Protein AF-A0A820PGM2-F1 (afdb_monomer)

Solvent-accessible surface area (backbone atoms only — not comparable to full-atom values): 5823 Å² total; per-residue (Å²): 129,97,52,62,66,71,64,45,49,63,62,51,50,74,46,34,62,68,68,48,73,47,80,37,85,83,70,73,52,95,88,55,61,93,79,63,84,80,63,92,42,69,48,78,40,48,76,43,73,68,30,48,51,51,32,39,73,68,46,37,73,32,78,53,98,90,41,70,38,81,67,75,87,60,72,90,75,55,54,78,66,60,58,53,55,62,69,67,73,118

Radius of gyration: 13.8 Å; Cα contacts (8 Å, |Δi|>4): 74; chains: 1; bounding box: 34×21×36 Å

Organism: NCBI:txid392033

Secondary structure (DSSP, 8-state):
-TTHHHHHHHHHHHHS-EEEEEEETT---TT--TTGGG--EEEEEESSHHHHHHHHHHHTT-EETTEE------GGG--HHHHHHHHH--

Sequence (90 aa):
IAGVVEQLLPYFNQYGNIEQYWTLDGYIRKDSTQDDEFFDTILIKFVQIQQARNAKCHLDDMNFMGSILHICYAPECESLDDLREKLNER

Foldseek 3Di:
DPPLVVVCVVLLPVLAAWPDKDWDQPPQDPPHDPPCNPDTDMDTDGPDVVSVVSSCVVQQQDQDPNDGDHDDDDVVPDDPVVVVVVVPPD

Structure (mmCIF, N/CA/C/O backbone):
data_AF-A0A820PGM2-F1
#
_entry.id   AF-A0A820PGM2-F1
#
loop_
_atom_site.group_PDB
_atom_site.id
_atom_site.type_symbol
_atom_site.label_atom_id
_atom_site.label_alt_id
_atom_site.label_comp_id
_atom_site.label_asym_id
_atom_site.label_entity_id
_atom_site.label_seq_id
_atom_site.pdbx_PDB_ins_code
_atom_site.Cartn_x
_atom_site.Cartn_y
_atom_site.Cartn_z
_atom_site.occupancy
_atom_site.B_iso_or_equiv
_atom_site.auth_seq_id
_atom_site.auth_comp_id
_atom_site.auth_asym_id
_atom_site.auth_atom_id
_atom_site.pdbx_PDB_model_num
ATOM 1 N N . ILE A 1 1 ? 7.081 9.219 -17.239 1.00 47.78 1 ILE A N 1
ATOM 2 C CA . ILE A 1 1 ? 7.270 8.459 -15.979 1.00 47.78 1 ILE A CA 1
ATOM 3 C C . ILE A 1 1 ? 6.053 8.638 -15.055 1.00 47.78 1 ILE A C 1
ATOM 5 O O . ILE A 1 1 ? 5.635 7.670 -14.446 1.00 47.78 1 ILE A O 1
ATOM 9 N N . ALA A 1 2 ? 5.349 9.781 -15.087 1.00 52.44 2 ALA A N 1
ATOM 10 C CA . ALA A 1 2 ? 4.006 9.948 -14.501 1.00 52.44 2 ALA A CA 1
ATOM 11 C C . ALA A 1 2 ? 2.908 9.128 -15.223 1.00 52.44 2 ALA A C 1
ATOM 13 O O . ALA A 1 2 ? 2.144 9.680 -16.000 1.00 52.44 2 ALA A O 1
ATOM 14 N N . GLY A 1 3 ? 2.876 7.805 -15.058 1.00 65.50 3 GLY A N 1
ATOM 15 C CA . GLY A 1 3 ? 1.839 6.981 -15.698 1.00 65.50 3 GLY A CA 1
ATOM 16 C C . GLY A 1 3 ? 1.694 5.557 -15.172 1.00 65.50 3 GLY A C 1
ATOM 17 O O . GLY A 1 3 ? 0.667 4.930 -15.414 1.00 65.50 3 GLY A O 1
ATOM 18 N N . VAL A 1 4 ? 2.678 5.036 -14.433 1.00 72.56 4 VAL A N 1
ATOM 19 C CA . VAL A 1 4 ? 2.569 3.716 -13.787 1.00 72.56 4 VAL A CA 1
ATOM 20 C C . VAL A 1 4 ? 1.554 3.782 -12.642 1.00 72.56 4 VAL A C 1
ATOM 22 O O . VAL A 1 4 ? 0.637 2.969 -12.577 1.00 72.56 4 VAL A O 1
ATOM 25 N N . VAL A 1 5 ? 1.651 4.816 -11.802 1.00 75.56 5 VAL A N 1
ATOM 26 C CA . VAL A 1 5 ? 0.758 5.030 -10.652 1.00 75.56 5 VAL A CA 1
ATOM 27 C C . VAL A 1 5 ? -0.698 5.219 -11.082 1.00 75.56 5 VAL A C 1
ATOM 29 O O . VAL A 1 5 ? -1.594 4.595 -10.520 1.00 75.56 5 VAL A O 1
ATOM 32 N N . GLU A 1 6 ? -0.947 6.024 -12.118 1.00 80.38 6 GLU A N 1
ATOM 33 C CA . GLU A 1 6 ? -2.303 6.256 -12.638 1.00 80.38 6 GLU A CA 1
ATOM 34 C C . GLU A 1 6 ? -2.935 4.988 -13.216 1.00 80.38 6 GLU A C 1
ATOM 36 O O . GLU A 1 6 ? -4.144 4.798 -13.110 1.00 80.38 6 GLU A O 1
ATOM 41 N N . GLN A 1 7 ? -2.127 4.095 -13.788 1.00 82.69 7 GLN A N 1
ATOM 42 C CA . GLN A 1 7 ? -2.602 2.796 -14.261 1.00 82.69 7 GLN A CA 1
ATOM 43 C C . GLN A 1 7 ? -2.840 1.809 -13.124 1.00 82.69 7 GLN A C 1
ATOM 45 O O . GLN A 1 7 ? -3.639 0.890 -13.284 1.00 82.69 7 GLN A O 1
ATOM 50 N N . LEU A 1 8 ? -2.173 1.995 -11.987 1.00 82.69 8 LEU A N 1
ATOM 51 C CA . LEU A 1 8 ? -2.267 1.120 -10.831 1.00 82.69 8 LEU A CA 1
ATOM 52 C C . LEU A 1 8 ? -3.495 1.449 -9.961 1.00 82.69 8 LEU A C 1
ATOM 54 O O . LEU A 1 8 ? -4.168 0.539 -9.479 1.00 82.69 8 LEU A O 1
ATOM 58 N N . LEU A 1 9 ? -3.859 2.730 -9.830 1.00 84.56 9 LEU A N 1
ATOM 59 C CA . LEU A 1 9 ? -5.020 3.184 -9.045 1.00 84.56 9 LEU A CA 1
ATOM 60 C C . LEU A 1 9 ? -6.338 2.446 -9.373 1.00 84.56 9 LEU A C 1
ATOM 62 O O . LEU A 1 9 ? -7.003 2.008 -8.431 1.00 84.56 9 LEU A O 1
ATOM 66 N N . PRO A 1 10 ? -6.726 2.228 -10.648 1.00 87.25 10 PRO A N 1
ATOM 67 C CA . PRO A 1 10 ? -7.919 1.455 -10.988 1.00 87.25 10 PRO A CA 1
ATOM 68 C C . PRO A 1 10 ? -7.911 0.025 -10.443 1.00 87.25 10 PRO A C 1
ATOM 70 O O . PRO A 1 10 ? -8.972 -0.467 -10.067 1.00 87.25 10 PRO A O 1
ATOM 73 N N . TYR A 1 11 ? -6.748 -0.635 -10.372 1.00 86.56 11 TYR A N 1
ATOM 74 C CA . TYR A 1 11 ? -6.638 -1.985 -9.809 1.00 86.56 11 TYR A CA 1
ATOM 75 C C . TYR A 1 11 ? -6.903 -1.966 -8.310 1.00 86.56 11 TYR A C 1
ATOM 77 O O . TYR A 1 11 ? -7.702 -2.758 -7.824 1.00 86.56 11 TYR A O 1
ATOM 85 N N . PHE A 1 12 ? -6.302 -1.025 -7.579 1.00 85.81 12 PHE A N 1
ATOM 86 C CA . PHE A 1 12 ? -6.548 -0.877 -6.143 1.00 85.81 12 PHE A CA 1
ATOM 87 C C . PHE A 1 12 ? -8.003 -0.491 -5.847 1.00 85.81 12 PHE A C 1
ATOM 89 O O . PHE A 1 12 ? -8.592 -1.006 -4.897 1.00 85.81 12 PHE A O 1
ATOM 96 N N . ASN A 1 13 ? -8.620 0.320 -6.709 1.00 87.38 13 ASN A N 1
ATOM 97 C CA . ASN A 1 13 ? -10.013 0.731 -6.565 1.00 87.38 13 ASN A CA 1
ATOM 98 C C . ASN A 1 13 ? -11.025 -0.421 -6.768 1.00 87.38 13 ASN A C 1
ATOM 100 O O . ASN A 1 13 ? -12.176 -0.295 -6.360 1.00 87.38 13 ASN A O 1
ATOM 104 N N . GLN A 1 14 ? -10.625 -1.556 -7.363 1.00 87.50 14 GLN A N 1
ATOM 105 C CA . GLN A 1 14 ? -11.471 -2.761 -7.432 1.00 87.50 14 GLN A CA 1
ATOM 106 C C . GLN A 1 14 ? -11.622 -3.458 -6.074 1.00 87.50 14 GLN A C 1
ATOM 108 O O . GLN A 1 14 ? -12.626 -4.128 -5.839 1.00 87.50 14 GLN A O 1
ATOM 113 N N . TYR A 1 15 ? -10.641 -3.302 -5.182 1.00 87.06 15 TYR A N 1
ATOM 114 C CA . TYR A 1 15 ? -10.639 -3.939 -3.863 1.00 87.06 15 TYR A CA 1
ATOM 115 C C . TYR A 1 15 ? -11.231 -3.045 -2.772 1.00 87.06 15 TYR A C 1
ATOM 117 O O . TYR A 1 15 ? -11.556 -3.535 -1.688 1.00 87.06 15 TYR A O 1
ATOM 125 N N . GLY A 1 16 ? -11.385 -1.748 -3.048 1.00 87.25 16 GLY A N 1
ATOM 126 C CA . GLY A 1 16 ? -12.030 -0.825 -2.134 1.00 87.25 16 GLY A CA 1
ATOM 127 C C . GLY A 1 16 ? -11.854 0.647 -2.474 1.00 87.25 16 GLY A C 1
ATOM 128 O O . GLY A 1 16 ? -11.087 1.014 -3.359 1.00 87.25 16 GLY A O 1
ATOM 129 N N . ASN A 1 17 ? -12.539 1.499 -1.715 1.00 88.69 17 ASN A N 1
ATOM 130 C CA . ASN A 1 17 ? -12.412 2.944 -1.845 1.00 88.69 17 ASN A CA 1
ATOM 131 C C . ASN A 1 17 ? -11.072 3.425 -1.279 1.00 88.69 17 ASN A C 1
ATOM 133 O O . ASN A 1 17 ? -10.799 3.297 -0.078 1.00 88.69 17 ASN A O 1
ATOM 137 N N . ILE A 1 18 ? -10.273 4.024 -2.159 1.00 89.12 18 ILE A N 1
ATOM 138 C CA . ILE A 1 18 ? -9.048 4.737 -1.808 1.00 89.12 18 ILE A CA 1
ATOM 139 C C . ILE A 1 18 ? -9.442 6.088 -1.204 1.00 89.12 18 ILE A C 1
ATOM 141 O O . ILE A 1 18 ? -10.154 6.871 -1.829 1.00 89.12 18 ILE A O 1
ATOM 145 N N . GLU A 1 19 ? -8.994 6.348 0.020 1.00 87.56 19 GLU A N 1
ATOM 146 C CA . GLU A 1 19 ? -9.183 7.628 0.704 1.00 87.56 19 GLU A CA 1
ATOM 147 C C . GLU A 1 19 ? -8.174 8.654 0.183 1.00 87.56 19 GLU A C 1
ATOM 149 O O . GLU A 1 19 ? -8.547 9.747 -0.242 1.00 87.56 19 GLU A O 1
ATOM 154 N N . GLN A 1 20 ? -6.891 8.284 0.189 1.00 86.06 20 GLN A N 1
ATOM 155 C CA . GLN A 1 20 ? -5.778 9.127 -0.243 1.00 86.06 20 GLN A CA 1
ATOM 156 C C . GLN A 1 20 ? -4.631 8.267 -0.778 1.00 86.06 20 GLN A C 1
ATOM 158 O O . GLN A 1 20 ? -4.494 7.099 -0.416 1.00 86.06 20 GLN A O 1
ATOM 163 N N . TYR A 1 21 ? -3.785 8.850 -1.625 1.00 86.50 21 TYR A N 1
ATOM 164 C CA . TYR A 1 21 ? -2.530 8.234 -2.040 1.00 86.50 21 TYR A CA 1
ATOM 165 C C . TYR A 1 21 ? -1.416 9.279 -2.128 1.00 86.50 21 TYR A C 1
ATOM 167 O O . TYR A 1 21 ? -1.667 10.448 -2.425 1.00 86.50 21 TYR A O 1
ATOM 175 N N . TRP A 1 22 ? -0.183 8.842 -1.890 1.00 83.25 22 TRP A N 1
ATOM 176 C CA . TRP A 1 22 ? 1.022 9.656 -1.995 1.00 83.25 22 TRP A CA 1
ATOM 177 C C . TRP A 1 22 ? 2.049 8.939 -2.858 1.00 83.25 22 TRP A C 1
ATOM 179 O O . TRP A 1 22 ? 2.308 7.751 -2.674 1.00 83.25 22 TRP A O 1
ATOM 189 N N . THR A 1 23 ? 2.648 9.668 -3.792 1.00 80.56 23 THR A N 1
ATOM 190 C CA . THR A 1 23 ? 3.818 9.206 -4.540 1.00 80.56 23 THR A CA 1
ATOM 191 C C . THR A 1 23 ? 5.056 9.502 -3.714 1.00 80.56 23 THR A C 1
ATOM 193 O O . THR A 1 23 ? 5.338 10.662 -3.408 1.00 80.56 23 THR A O 1
ATOM 196 N N . LEU A 1 24 ? 5.766 8.455 -3.320 1.00 74.62 24 LEU A N 1
ATOM 197 C CA . LEU A 1 24 ? 6.970 8.551 -2.521 1.00 74.62 24 LEU A CA 1
ATOM 198 C C . LEU A 1 24 ? 8.184 8.486 -3.453 1.00 74.62 24 LEU A C 1
ATOM 200 O O . LEU A 1 24 ? 8.750 7.422 -3.691 1.00 74.62 24 LEU A O 1
ATOM 204 N N . ASP A 1 25 ? 8.556 9.643 -3.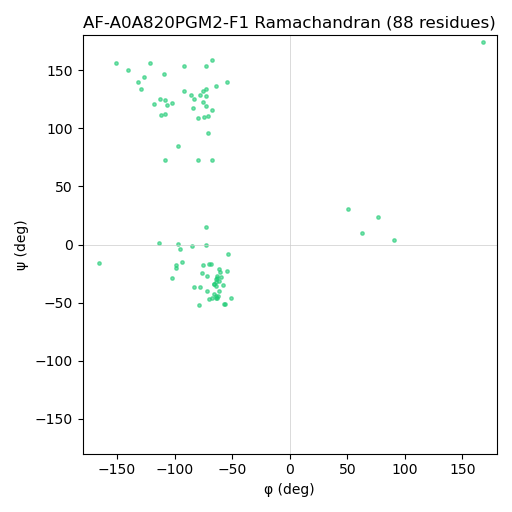995 1.00 67.44 25 ASP A N 1
ATOM 205 C CA . ASP A 1 25 ? 9.777 9.796 -4.788 1.00 67.44 25 ASP A CA 1
ATOM 206 C C . ASP A 1 25 ? 10.995 9.617 -3.861 1.00 67.44 25 ASP A C 1
ATOM 208 O O . ASP A 1 25 ? 11.165 10.365 -2.894 1.00 67.44 25 ASP A O 1
ATOM 212 N N . GLY A 1 26 ? 11.791 8.569 -4.090 1.00 59.25 26 GLY A N 1
ATOM 213 C CA . GLY A 1 26 ? 12.994 8.286 -3.299 1.00 59.25 26 GLY A CA 1
ATOM 214 C C . GLY A 1 26 ? 12.758 7.670 -1.912 1.00 59.25 26 GLY A C 1
ATOM 215 O O . GLY A 1 26 ? 13.620 7.798 -1.038 1.00 59.25 26 GLY A O 1
ATOM 216 N N . TYR A 1 27 ? 11.623 7.002 -1.669 1.00 59.88 27 TYR A N 1
ATOM 217 C CA . TYR A 1 27 ? 11.461 6.208 -0.444 1.00 59.88 27 TYR A CA 1
ATOM 218 C C . TYR A 1 27 ? 12.329 4.955 -0.498 1.00 59.88 27 TYR A C 1
ATOM 220 O O . TYR A 1 27 ? 11.955 3.924 -1.046 1.00 59.88 27 TYR A O 1
ATOM 228 N N . ILE A 1 28 ? 13.506 5.061 0.111 1.00 56.62 28 ILE A N 1
ATOM 229 C CA . ILE A 1 28 ? 14.394 3.930 0.340 1.00 56.62 28 ILE A CA 1
ATOM 230 C C . ILE A 1 28 ? 13.854 3.180 1.555 1.00 56.62 28 ILE A C 1
ATOM 232 O O . ILE A 1 28 ? 13.927 3.668 2.690 1.00 56.62 28 ILE A O 1
ATOM 236 N N . ARG A 1 29 ? 13.291 1.990 1.328 1.00 56.47 29 ARG A N 1
ATOM 237 C CA . ARG A 1 29 ? 12.940 1.075 2.416 1.00 56.47 29 ARG A CA 1
ATOM 238 C C . ARG A 1 29 ? 14.192 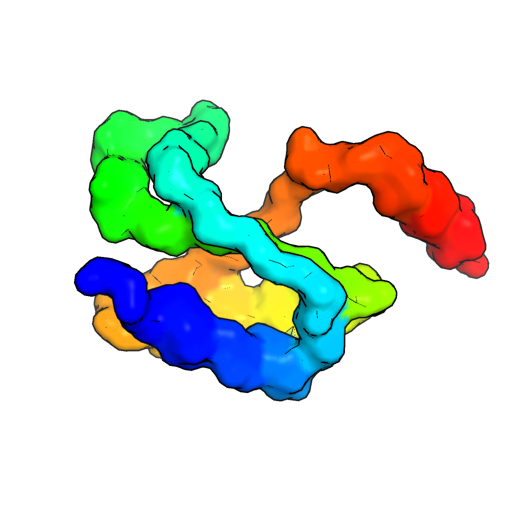0.839 3.267 1.00 56.47 29 ARG A C 1
ATOM 240 O O . ARG A 1 29 ? 15.288 0.703 2.734 1.00 56.47 29 ARG A O 1
ATOM 247 N N . LYS A 1 30 ? 14.081 0.775 4.595 1.00 55.00 30 LYS A N 1
ATOM 248 C CA . LYS A 1 30 ? 15.271 0.568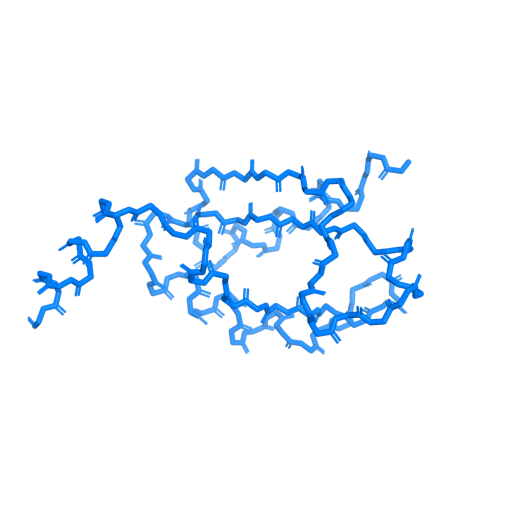 5.453 1.00 55.00 30 LYS A CA 1
ATOM 249 C C . LYS A 1 30 ? 15.996 -0.760 5.187 1.00 55.00 30 LYS A C 1
ATOM 251 O O . LYS A 1 30 ? 17.160 -0.888 5.551 1.00 55.00 30 LYS A O 1
ATOM 256 N N . ASP A 1 31 ? 15.306 -1.727 4.588 1.00 57.91 31 ASP A N 1
ATOM 257 C CA . ASP A 1 31 ? 15.822 -3.019 4.126 1.00 57.91 31 ASP A CA 1
ATOM 258 C C . ASP A 1 31 ? 16.213 -3.047 2.637 1.00 57.91 31 ASP A C 1
ATOM 260 O O . ASP A 1 31 ? 16.750 -4.052 2.175 1.00 57.91 31 ASP A O 1
ATOM 264 N N . SER A 1 32 ? 15.988 -1.959 1.900 1.00 51.53 32 SER A N 1
ATOM 265 C CA . SER A 1 32 ? 16.314 -1.843 0.480 1.00 51.53 32 SER A CA 1
ATOM 266 C C . SER A 1 32 ? 17.777 -1.461 0.273 1.00 51.53 32 SER A C 1
ATOM 268 O O . SER A 1 32 ? 18.277 -0.469 0.808 1.00 51.53 32 SER A O 1
ATOM 270 N N . THR A 1 33 ? 18.488 -2.268 -0.510 1.00 50.00 33 THR A N 1
ATOM 271 C CA . THR A 1 33 ? 19.832 -1.958 -1.007 1.00 50.00 33 THR A CA 1
ATOM 272 C C . THR A 1 33 ? 19.798 -0.791 -1.998 1.00 50.00 33 THR A C 1
ATOM 274 O O . THR A 1 33 ? 18.776 -0.496 -2.601 1.00 50.00 33 THR A O 1
ATOM 277 N N . GLN A 1 34 ? 20.947 -0.141 -2.175 1.00 51.12 34 GLN A N 1
ATOM 278 C CA . GLN A 1 34 ? 21.178 1.082 -2.960 1.00 51.12 34 GLN A CA 1
ATOM 279 C C . GLN A 1 34 ? 20.699 1.037 -4.436 1.00 51.12 34 GLN A C 1
ATOM 281 O O . GLN A 1 34 ? 20.687 2.071 -5.085 1.00 51.12 34 GLN A O 1
ATOM 286 N N . ASP A 1 35 ? 20.266 -0.122 -4.945 1.00 51.59 35 ASP A N 1
ATOM 287 C CA . ASP A 1 35 ? 19.706 -0.345 -6.289 1.00 51.59 35 ASP A CA 1
ATOM 288 C C . ASP A 1 35 ? 18.190 -0.052 -6.420 1.00 51.59 35 ASP A C 1
ATOM 290 O O . ASP A 1 35 ? 17.637 -0.152 -7.515 1.00 51.59 35 ASP A O 1
ATOM 294 N N . ASP A 1 36 ? 17.501 0.345 -5.344 1.00 54.69 36 ASP A N 1
ATOM 295 C CA . ASP A 1 36 ? 16.074 0.728 -5.357 1.00 54.69 36 ASP A C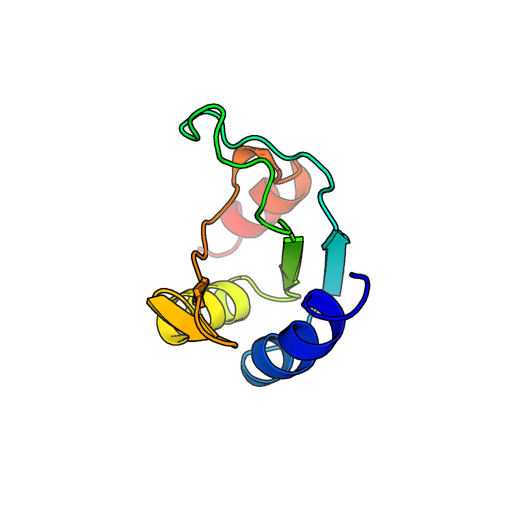A 1
ATOM 296 C C . ASP A 1 36 ? 15.789 2.106 -6.019 1.00 54.69 36 ASP A C 1
ATOM 298 O O . ASP A 1 36 ? 14.702 2.661 -5.890 1.00 54.69 36 ASP A O 1
ATOM 302 N N . GLU A 1 37 ? 16.736 2.672 -6.777 1.00 51.94 37 GLU A N 1
ATOM 303 C CA . GLU A 1 37 ? 16.571 3.940 -7.520 1.00 51.94 37 GLU A CA 1
ATOM 304 C C . GLU A 1 37 ? 15.666 3.821 -8.769 1.00 51.94 37 GLU A C 1
ATOM 306 O O . GLU A 1 37 ? 15.424 4.811 -9.460 1.00 51.94 37 GLU A O 1
ATOM 311 N N . PHE A 1 38 ? 15.138 2.627 -9.067 1.00 57.16 38 PHE A N 1
ATOM 312 C CA . PHE A 1 38 ? 14.328 2.360 -10.266 1.00 57.16 38 PHE A CA 1
ATOM 313 C C . PHE A 1 38 ? 12.858 2.008 -9.992 1.00 57.16 38 PHE A C 1
ATOM 315 O O . PHE A 1 38 ? 12.120 1.746 -10.945 1.00 57.16 38 PHE A O 1
ATOM 322 N N . PHE A 1 39 ? 12.416 2.002 -8.731 1.00 63.47 39 PHE A N 1
ATOM 323 C CA . PHE A 1 39 ? 11.039 1.653 -8.377 1.00 63.47 39 PHE A CA 1
ATOM 324 C C . PHE A 1 39 ? 10.239 2.877 -7.923 1.00 63.47 39 PHE A C 1
ATOM 326 O O . PHE A 1 39 ? 10.593 3.563 -6.966 1.00 63.47 39 PHE A O 1
ATOM 333 N N . ASP A 1 40 ? 9.108 3.119 -8.586 1.00 72.75 40 ASP A N 1
ATOM 334 C CA . ASP A 1 40 ? 8.116 4.085 -8.121 1.00 72.75 40 ASP A CA 1
ATOM 335 C C . ASP A 1 40 ? 7.412 3.521 -6.878 1.00 72.75 40 ASP A C 1
ATOM 337 O O . ASP A 1 40 ? 6.634 2.567 -6.965 1.00 72.75 40 ASP A O 1
ATOM 341 N N . THR A 1 41 ? 7.662 4.119 -5.713 1.00 77.44 41 THR A N 1
ATOM 342 C CA . THR A 1 41 ? 6.967 3.748 -4.476 1.00 77.44 41 THR A CA 1
ATOM 343 C C . THR A 1 41 ? 5.727 4.614 -4.295 1.00 77.44 41 THR A C 1
ATOM 345 O O . THR A 1 41 ? 5.782 5.841 -4.387 1.00 77.44 41 THR A O 1
ATOM 348 N N . ILE A 1 42 ? 4.592 3.987 -3.985 1.00 80.31 42 ILE A N 1
ATOM 349 C CA . ILE A 1 42 ? 3.366 4.701 -3.628 1.00 80.31 42 ILE A CA 1
ATOM 350 C C . ILE A 1 42 ? 2.811 4.213 -2.300 1.00 80.31 42 ILE A C 1
ATOM 352 O O . ILE A 1 42 ? 2.854 3.027 -1.980 1.00 80.31 42 ILE A O 1
ATOM 356 N N . LEU A 1 43 ? 2.241 5.144 -1.547 1.00 84.25 43 LEU A N 1
ATOM 357 C CA . LEU A 1 43 ? 1.495 4.863 -0.335 1.00 84.25 43 LEU A CA 1
ATOM 358 C C . LEU A 1 43 ? 0.013 5.073 -0.626 1.00 84.25 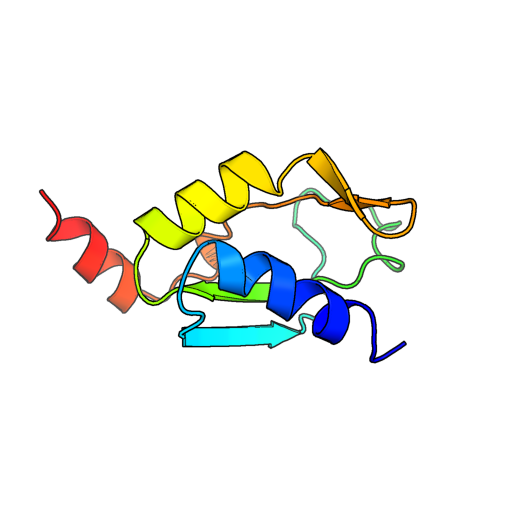43 LEU A C 1
ATOM 360 O O . LEU A 1 43 ? -0.387 6.174 -0.991 1.00 84.25 43 LEU A O 1
ATOM 364 N N . ILE A 1 44 ? -0.801 4.032 -0.460 1.00 85.56 44 ILE A N 1
ATOM 365 C CA . ILE A 1 44 ? -2.254 4.093 -0.651 1.00 85.56 44 ILE A CA 1
ATOM 366 C C . ILE A 1 44 ? -2.930 3.904 0.706 1.00 85.56 44 ILE A C 1
ATOM 368 O O . ILE A 1 44 ? -2.711 2.894 1.376 1.00 85.56 44 ILE A O 1
ATOM 372 N N . LYS A 1 45 ? -3.790 4.851 1.085 1.00 85.75 45 LYS A N 1
ATOM 373 C CA . LYS A 1 45 ? -4.669 4.753 2.250 1.00 85.75 45 LYS A CA 1
ATOM 374 C C . LYS A 1 45 ? -6.083 4.416 1.795 1.00 85.75 45 LYS A C 1
ATOM 376 O O . LYS A 1 45 ? -6.687 5.146 1.012 1.00 85.75 45 LYS A O 1
ATOM 381 N N . PHE A 1 46 ? -6.611 3.307 2.296 1.00 86.50 46 PHE A N 1
ATOM 382 C CA . PHE A 1 46 ? -8.001 2.903 2.091 1.00 86.50 46 PHE A CA 1
ATOM 383 C C . PHE A 1 46 ? -8.890 3.425 3.215 1.00 86.50 46 PHE A C 1
ATOM 385 O O . PHE A 1 46 ? -8.436 3.548 4.347 1.00 86.50 46 PHE A O 1
ATOM 392 N N . VAL A 1 47 ? -10.178 3.619 2.918 1.00 84.50 47 VAL A N 1
ATOM 393 C CA . VAL A 1 47 ? -11.187 4.021 3.920 1.00 84.50 47 VAL A CA 1
ATOM 394 C C . VAL A 1 47 ? -11.371 2.959 5.016 1.00 84.50 47 VAL A C 1
ATOM 396 O O . VAL A 1 47 ? -11.751 3.273 6.134 1.00 84.50 47 VAL A O 1
ATOM 399 N N . GLN A 1 48 ? -11.135 1.679 4.702 1.00 82.31 48 GLN A N 1
ATOM 400 C CA . GLN A 1 48 ? -11.227 0.584 5.677 1.00 82.31 48 GLN A CA 1
ATOM 401 C C . GLN A 1 48 ? -9.996 -0.307 5.582 1.00 82.31 48 GLN A C 1
ATOM 403 O O . GLN A 1 48 ? -9.584 -0.692 4.484 1.00 82.31 48 GLN A O 1
ATOM 408 N N . ILE A 1 49 ? -9.485 -0.743 6.732 1.00 79.88 49 ILE A N 1
ATOM 409 C CA . ILE A 1 49 ? -8.308 -1.613 6.804 1.00 79.88 49 ILE A CA 1
ATOM 410 C C . ILE A 1 49 ? -8.522 -2.967 6.109 1.00 79.88 49 ILE A C 1
ATOM 412 O O . ILE A 1 49 ? -7.590 -3.527 5.534 1.00 79.88 49 ILE A O 1
ATOM 416 N N . GLN A 1 50 ? -9.751 -3.493 6.105 1.00 82.50 50 GLN A N 1
ATOM 417 C CA . GLN A 1 50 ? -10.068 -4.766 5.445 1.00 82.50 50 GLN A CA 1
ATOM 418 C C . GLN A 1 50 ? -9.894 -4.679 3.922 1.00 82.50 50 GLN A C 1
ATOM 420 O O . GLN 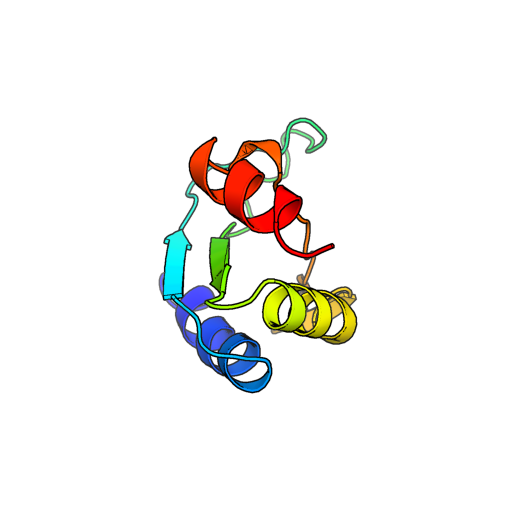A 1 50 ? -9.436 -5.635 3.299 1.00 82.50 50 GLN A O 1
ATOM 425 N N . GLN A 1 51 ? -10.184 -3.517 3.328 1.00 86.94 51 GLN A N 1
ATOM 426 C CA . GLN A 1 51 ? -9.972 -3.273 1.898 1.00 86.94 51 GLN A CA 1
ATOM 427 C C . GLN A 1 51 ? -8.476 -3.292 1.567 1.00 86.94 51 GLN A C 1
ATOM 429 O O . GLN A 1 51 ? -8.070 -3.957 0.617 1.00 86.94 51 GLN A O 1
ATOM 434 N N . ALA A 1 52 ? -7.644 -2.668 2.409 1.00 83.50 52 ALA A N 1
ATOM 435 C CA . ALA A 1 52 ? -6.188 -2.719 2.266 1.00 83.50 52 ALA A CA 1
ATOM 436 C C . ALA A 1 52 ? -5.643 -4.154 2.386 1.00 83.50 52 ALA A C 1
ATOM 438 O O . ALA A 1 52 ? -4.770 -4.552 1.615 1.00 83.50 52 ALA A O 1
ATOM 439 N N . ARG A 1 53 ? -6.190 -4.957 3.310 1.00 84.12 53 ARG A N 1
ATOM 440 C CA . ARG A 1 53 ? -5.818 -6.373 3.471 1.00 84.12 53 ARG A CA 1
ATOM 441 C C . ARG A 1 53 ? -6.159 -7.204 2.244 1.00 84.12 53 ARG A C 1
ATOM 443 O O . ARG A 1 53 ? -5.317 -7.971 1.781 1.00 84.12 53 ARG A O 1
ATOM 450 N N . ASN A 1 54 ? -7.365 -7.029 1.709 1.00 85.12 54 ASN A N 1
ATOM 451 C CA . ASN A 1 54 ? -7.793 -7.717 0.497 1.00 85.12 54 ASN A CA 1
ATOM 452 C C . ASN A 1 54 ? -6.952 -7.288 -0.705 1.00 85.12 54 ASN A C 1
ATOM 454 O O . ASN A 1 54 ? -6.470 -8.158 -1.425 1.00 85.12 54 ASN A O 1
ATOM 458 N N . ALA A 1 55 ? -6.717 -5.985 -0.881 1.00 87.19 55 ALA A N 1
ATOM 459 C CA . ALA A 1 55 ? -5.875 -5.461 -1.950 1.00 87.19 55 ALA A CA 1
ATOM 460 C C . ALA A 1 55 ? -4.465 -6.057 -1.885 1.00 87.19 55 ALA A C 1
ATOM 462 O O . ALA A 1 55 ? -4.021 -6.640 -2.868 1.00 87.19 55 ALA A O 1
ATOM 463 N N . LYS A 1 56 ? -3.798 -6.020 -0.720 1.00 85.81 56 LYS A N 1
ATOM 464 C CA . LYS A 1 56 ? -2.490 -6.667 -0.542 1.00 85.81 56 LYS A CA 1
ATOM 465 C C . LYS A 1 56 ? -2.567 -8.154 -0.879 1.00 85.81 56 LYS A C 1
ATOM 467 O O . LYS A 1 56 ? -1.788 -8.621 -1.684 1.00 85.81 56 LYS A O 1
ATOM 472 N N . CYS A 1 57 ? -3.515 -8.903 -0.323 1.00 85.06 57 CYS A N 1
ATOM 473 C CA . CYS A 1 57 ? -3.574 -10.353 -0.533 1.00 85.06 57 CYS A CA 1
ATOM 474 C C . CYS A 1 57 ? -3.722 -10.769 -2.010 1.00 85.06 57 CYS A C 1
ATOM 476 O O . CYS 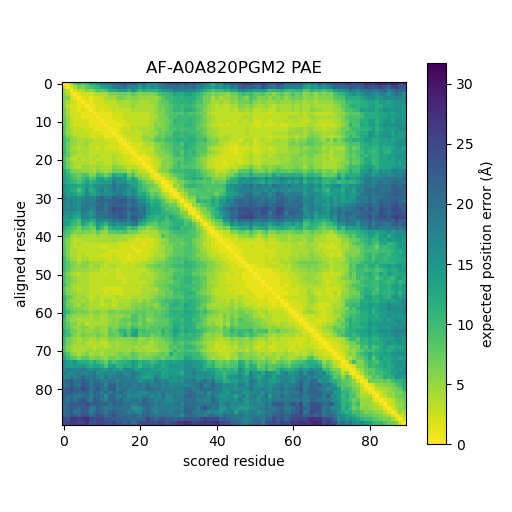A 1 57 ? -3.318 -11.873 -2.362 1.00 85.06 57 CYS A O 1
ATOM 478 N N . HIS A 1 58 ? -4.324 -9.924 -2.851 1.00 84.50 58 HIS A N 1
ATOM 479 C CA . HIS A 1 58 ? -4.577 -10.244 -4.258 1.00 84.50 58 HIS A CA 1
ATOM 480 C C . HIS A 1 58 ? -3.588 -9.591 -5.228 1.00 84.50 58 HIS A C 1
ATOM 482 O O . HIS A 1 58 ? -3.381 -10.121 -6.316 1.00 84.50 58 HIS A O 1
ATOM 488 N N . LEU A 1 59 ? -3.033 -8.430 -4.874 1.00 84.69 59 LEU A N 1
ATOM 489 C CA . LEU A 1 59 ? -2.130 -7.659 -5.729 1.00 84.69 59 LEU A CA 1
ATOM 490 C C . LEU A 1 59 ? -0.647 -7.874 -5.385 1.00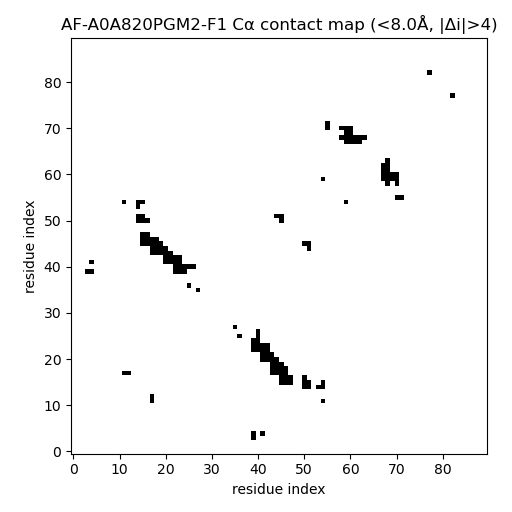 84.69 59 LEU A C 1
ATOM 492 O O . LEU A 1 59 ? 0.201 -7.600 -6.229 1.00 84.69 59 LEU A O 1
ATOM 496 N N . ASP A 1 60 ? -0.325 -8.347 -4.177 1.00 83.81 60 ASP A N 1
ATOM 497 C CA . ASP A 1 60 ? 1.036 -8.745 -3.794 1.00 83.81 60 ASP A CA 1
ATOM 498 C C . ASP A 1 60 ? 1.463 -9.944 -4.652 1.00 83.81 60 ASP A C 1
ATOM 500 O O . ASP A 1 60 ? 0.655 -10.838 -4.916 1.00 83.81 60 ASP A O 1
ATOM 504 N N . ASP A 1 61 ? 2.699 -9.923 -5.151 1.00 80.25 61 ASP A N 1
ATOM 505 C CA . ASP A 1 61 ? 3.234 -10.888 -6.123 1.00 80.25 61 ASP A CA 1
ATOM 506 C C . ASP A 1 61 ? 2.523 -10.906 -7.499 1.00 80.25 61 ASP A C 1
ATOM 508 O O . ASP A 1 61 ? 2.801 -11.757 -8.352 1.00 80.25 61 ASP A O 1
ATOM 512 N N . MET A 1 62 ? 1.636 -9.944 -7.787 1.00 82.31 62 MET A N 1
ATOM 513 C CA . MET A 1 62 ? 1.019 -9.835 -9.110 1.00 82.31 62 MET A CA 1
ATOM 514 C C . MET A 1 62 ? 2.009 -9.254 -10.124 1.00 82.31 62 MET A C 1
ATOM 516 O O . MET A 1 62 ? 2.619 -8.208 -9.907 1.00 82.31 62 MET A O 1
ATOM 520 N N . ASN A 1 63 ? 2.114 -9.892 -11.290 1.00 82.44 63 ASN A N 1
ATOM 521 C CA . ASN A 1 63 ? 2.889 -9.354 -12.402 1.00 82.44 63 ASN A CA 1
ATOM 522 C C . ASN A 1 63 ? 2.148 -8.178 -13.064 1.00 82.44 63 ASN A C 1
ATOM 524 O O . ASN A 1 63 ? 1.156 -8.371 -13.770 1.00 82.44 63 ASN A O 1
ATOM 528 N N . PHE A 1 64 ? 2.668 -6.970 -12.886 1.00 81.12 64 PHE A N 1
ATOM 529 C CA . PHE A 1 64 ? 2.152 -5.725 -13.437 1.00 81.12 64 PHE A CA 1
ATOM 530 C C . PHE A 1 64 ? 3.178 -5.089 -14.380 1.00 81.12 64 PHE A C 1
ATOM 532 O O . PHE A 1 64 ? 4.304 -4.791 -13.998 1.00 81.12 64 PHE A O 1
ATOM 539 N N . MET A 1 65 ? 2.790 -4.893 -15.643 1.00 74.88 65 MET A N 1
ATOM 540 C CA . MET A 1 65 ? 3.626 -4.276 -16.690 1.00 74.88 65 MET A CA 1
ATOM 541 C C . MET A 1 65 ? 5.044 -4.867 -16.842 1.00 74.88 65 MET A C 1
ATOM 543 O O . MET A 1 65 ? 5.964 -4.176 -17.269 1.00 74.88 65 MET A O 1
ATOM 547 N N . GLY A 1 66 ? 5.215 -6.160 -16.545 1.00 76.88 66 GLY A N 1
ATOM 548 C CA . GLY A 1 66 ? 6.504 -6.855 -16.671 1.00 76.88 66 GLY A CA 1
ATOM 549 C C . GLY A 1 66 ? 7.380 -6.821 -15.417 1.00 76.88 66 GLY A C 1
ATOM 550 O O . GLY A 1 66 ? 8.480 -7.364 -15.456 1.00 76.88 66 GLY A O 1
ATOM 551 N N . SER A 1 67 ? 6.879 -6.248 -14.321 1.00 75.75 67 SER A N 1
ATOM 552 C CA . SER A 1 67 ? 7.492 -6.293 -12.993 1.00 75.75 67 SER A CA 1
ATOM 553 C C . SER A 1 67 ? 6.535 -6.934 -11.990 1.00 75.75 67 SER A C 1
ATOM 555 O O . SER A 1 67 ? 5.321 -6.932 -12.182 1.00 75.75 67 SER A O 1
ATOM 557 N N . ILE A 1 68 ? 7.068 -7.487 -10.905 1.00 81.44 68 ILE A N 1
ATOM 558 C CA . ILE A 1 68 ? 6.254 -8.026 -9.813 1.00 81.44 68 ILE A CA 1
ATOM 559 C C . ILE A 1 68 ? 5.925 -6.880 -8.855 1.00 81.44 68 ILE A C 1
ATOM 561 O O . ILE A 1 68 ? 6.822 -6.145 -8.441 1.00 81.44 68 ILE A O 1
ATOM 565 N N . LEU A 1 69 ? 4.645 -6.706 -8.524 1.00 83.81 69 LEU A N 1
ATOM 566 C CA . LEU A 1 69 ? 4.223 -5.753 -7.503 1.00 83.81 69 LEU A CA 1
ATOM 567 C C . LEU A 1 69 ? 4.593 -6.276 -6.120 1.00 83.81 69 LEU A C 1
ATOM 569 O O . LEU A 1 69 ? 4.211 -7.382 -5.740 1.00 83.81 69 LEU A O 1
ATOM 573 N N . HIS A 1 70 ? 5.280 -5.436 -5.354 1.00 81.44 70 HIS A N 1
ATOM 574 C CA . HIS A 1 70 ? 5.603 -5.703 -3.961 1.00 81.44 70 HIS A CA 1
ATOM 575 C C . HIS A 1 70 ? 4.765 -4.799 -3.064 1.00 81.44 70 HIS A C 1
ATOM 577 O O . HIS A 1 70 ? 4.939 -3.579 -3.074 1.00 81.44 70 HIS A O 1
ATOM 583 N N . ILE A 1 71 ? 3.839 -5.375 -2.295 1.00 83.25 71 ILE A N 1
ATOM 584 C CA . ILE A 1 71 ? 2.943 -4.606 -1.431 1.00 83.25 71 ILE A CA 1
ATOM 585 C C . ILE A 1 71 ? 3.294 -4.879 0.022 1.00 83.25 71 ILE A C 1
ATOM 587 O O . ILE A 1 71 ? 3.035 -5.9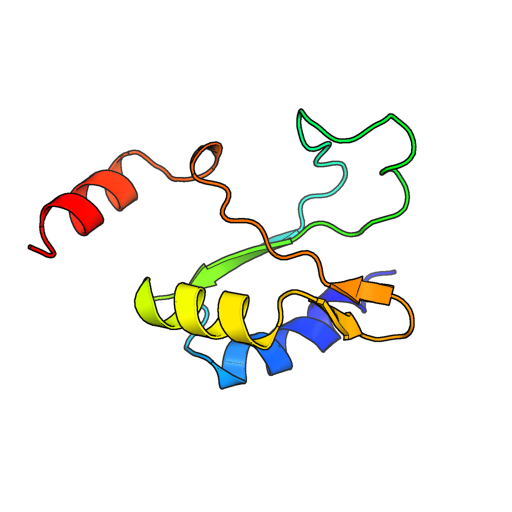47 0.579 1.00 83.25 71 ILE A O 1
ATOM 591 N N . CYS A 1 72 ? 3.823 -3.856 0.684 1.00 77.12 72 CYS A N 1
ATOM 592 C CA . CYS A 1 72 ? 4.104 -3.888 2.111 1.00 77.12 72 CYS A CA 1
ATOM 593 C C . CYS A 1 72 ? 3.153 -2.986 2.887 1.00 77.12 72 CYS A C 1
ATOM 595 O O . CYS A 1 72 ? 2.755 -1.919 2.427 1.00 77.12 72 CYS A O 1
ATOM 597 N N . TYR A 1 73 ? 2.822 -3.409 4.106 1.00 75.19 73 TYR A N 1
ATOM 598 C CA . TYR A 1 73 ? 2.299 -2.471 5.089 1.00 75.19 73 TYR A CA 1
ATOM 599 C C . TYR A 1 73 ? 3.457 -1.598 5.562 1.00 75.19 73 TYR A C 1
ATOM 601 O O . TYR A 1 73 ? 4.514 -2.134 5.894 1.00 75.19 73 TYR A O 1
ATOM 609 N N . ALA A 1 74 ? 3.236 -0.288 5.619 1.00 66.81 74 ALA A N 1
ATOM 610 C CA . ALA A 1 74 ? 4.170 0.675 6.188 1.00 66.81 74 ALA A CA 1
ATOM 611 C C . ALA A 1 74 ? 3.608 1.198 7.521 1.00 66.81 74 ALA A C 1
ATOM 613 O O . ALA A 1 74 ? 3.121 2.330 7.575 1.00 66.81 74 ALA A O 1
ATOM 614 N N . PRO A 1 75 ? 3.616 0.388 8.600 1.00 60.88 75 PRO A N 1
ATOM 615 C CA . PRO A 1 75 ? 3.153 0.834 9.912 1.00 60.88 75 PRO A CA 1
ATOM 616 C C . PRO A 1 75 ? 3.983 2.015 10.437 1.00 60.88 75 PRO A C 1
ATOM 618 O O . PRO A 1 75 ? 3.489 2.800 11.237 1.00 60.88 75 PRO A O 1
ATOM 621 N N . GLU A 1 76 ? 5.226 2.192 9.966 1.00 59.03 76 GLU A N 1
ATOM 622 C CA . GLU A 1 76 ? 6.037 3.371 10.301 1.00 59.03 76 GLU A CA 1
ATOM 623 C C . GLU A 1 76 ? 5.540 4.682 9.670 1.00 59.03 76 GLU A C 1
ATOM 625 O O . GLU A 1 76 ? 5.935 5.757 10.120 1.00 59.03 76 GLU A O 1
ATOM 630 N N . CYS A 1 77 ? 4.682 4.605 8.649 1.00 55.53 77 CYS A N 1
ATOM 631 C CA . CYS A 1 77 ? 4.022 5.752 8.028 1.00 55.53 77 CYS A CA 1
ATOM 632 C C . CYS A 1 77 ? 2.599 5.976 8.569 1.00 55.53 77 CYS A C 1
ATOM 634 O O . CYS A 1 77 ? 1.925 6.910 8.133 1.00 55.53 77 CYS A O 1
ATOM 636 N N . GLU A 1 78 ? 2.132 5.156 9.515 1.00 54.94 78 GLU A N 1
ATOM 637 C CA . GLU A 1 78 ? 0.834 5.349 10.159 1.00 54.94 78 GLU A CA 1
ATOM 638 C C . GLU A 1 78 ? 0.926 6.459 11.215 1.00 54.94 78 GLU A C 1
ATOM 640 O O . GLU A 1 78 ? 1.805 6.475 12.079 1.00 54.94 78 GLU A O 1
ATOM 645 N N . SER A 1 79 ? 0.009 7.426 11.146 1.00 57.78 79 SER A N 1
ATOM 646 C CA . SER A 1 79 ? -0.114 8.459 12.178 1.00 57.78 79 SER A CA 1
ATOM 647 C C . SER A 1 79 ? -0.714 7.870 13.460 1.00 57.78 79 SER A C 1
ATOM 649 O O . SER A 1 79 ? -1.495 6.923 13.409 1.00 57.78 79 SER A O 1
ATOM 651 N N . LEU A 1 80 ? -0.410 8.467 14.620 1.00 57.22 80 LEU A N 1
ATOM 652 C CA . LEU A 1 80 ? -0.926 8.025 15.931 1.00 57.22 80 LEU A CA 1
ATOM 653 C C . LEU A 1 80 ? -2.465 7.930 16.004 1.00 57.22 80 LEU A C 1
ATOM 655 O O . LEU A 1 80 ? -2.984 7.211 16.856 1.00 57.22 80 LEU A O 1
ATOM 659 N N . ASP A 1 81 ? -3.181 8.645 15.136 1.00 56.53 81 ASP A N 1
ATOM 660 C CA . ASP A 1 81 ? -4.645 8.619 15.044 1.00 56.53 81 ASP A CA 1
ATOM 661 C C . ASP A 1 81 ? -5.176 7.300 14.447 1.00 56.53 81 ASP A C 1
ATOM 663 O O . ASP A 1 81 ? -6.103 6.709 14.995 1.00 56.53 81 ASP A O 1
ATOM 667 N N . ASP A 1 82 ? -4.504 6.756 13.427 1.00 56.09 82 ASP A N 1
ATOM 668 C CA . ASP A 1 82 ? -4.859 5.478 12.779 1.00 56.09 82 ASP A CA 1
ATOM 669 C C . ASP A 1 82 ? -4.679 4.293 13.753 1.00 56.09 82 ASP A C 1
ATOM 671 O O . ASP A 1 82 ? -5.473 3.351 13.820 1.00 56.09 82 ASP A O 1
ATOM 675 N N . LEU A 1 83 ? -3.676 4.402 14.635 1.00 54.22 83 LEU A N 1
ATOM 676 C CA . LEU A 1 83 ? -3.432 3.442 15.712 1.00 54.22 83 LEU A CA 1
ATOM 677 C C . LEU A 1 83 ? -4.581 3.402 16.739 1.00 54.22 83 LEU A C 1
ATOM 679 O O . LEU A 1 83 ? -4.822 2.359 17.352 1.00 54.22 83 LEU A O 1
ATOM 683 N N . ARG A 1 84 ? -5.293 4.520 16.947 1.00 57.41 84 ARG A N 1
ATOM 684 C CA . ARG A 1 84 ? -6.432 4.591 17.881 1.00 57.41 84 ARG A CA 1
ATOM 685 C C . ARG A 1 84 ? -7.688 3.971 17.284 1.00 57.41 84 ARG A C 1
ATOM 687 O O . ARG A 1 84 ? -8.408 3.304 18.023 1.00 57.41 84 ARG A O 1
ATOM 694 N N . GLU A 1 85 ? -7.920 4.126 15.981 1.00 57.12 85 GLU A N 1
ATOM 695 C CA . GLU A 1 85 ? -9.027 3.448 15.293 1.00 57.12 85 GLU A CA 1
ATOM 696 C C . GLU A 1 85 ? -8.854 1.924 15.315 1.00 57.12 85 GLU A C 1
ATOM 698 O O . GLU A 1 85 ? -9.776 1.213 15.721 1.00 57.12 85 GLU A O 1
ATOM 703 N N . LYS A 1 86 ? -7.645 1.408 15.044 1.00 56.28 86 LYS A N 1
ATOM 704 C CA . LYS A 1 86 ? -7.368 -0.041 15.134 1.00 56.28 86 LYS A CA 1
ATOM 705 C C . LYS A 1 86 ? -7.522 -0.621 16.540 1.00 56.28 86 LYS A C 1
ATOM 707 O O . LYS A 1 86 ? -7.794 -1.810 16.678 1.00 56.28 86 LYS A O 1
ATOM 712 N N . LEU A 1 87 ? -7.332 0.182 17.590 1.00 55.09 87 LEU A N 1
ATOM 713 C CA . LEU A 1 87 ? -7.516 -0.281 18.970 1.00 55.09 87 LEU A CA 1
ATOM 714 C C . LEU A 1 87 ? -8.997 -0.417 19.361 1.00 55.09 87 LEU A C 1
ATOM 716 O O . LEU A 1 87 ? -9.295 -1.076 20.359 1.00 55.09 87 LEU A O 1
ATOM 720 N N . ASN A 1 88 ? -9.899 0.210 18.602 1.00 52.72 88 ASN A N 1
ATOM 721 C CA . ASN A 1 88 ? -11.333 0.243 18.877 1.00 52.72 88 ASN A CA 1
ATOM 722 C C . ASN A 1 88 ? -12.130 -0.794 18.062 1.00 52.72 88 ASN A C 1
ATOM 724 O O . ASN A 1 88 ? -13.244 -1.137 18.449 1.00 52.72 88 ASN A O 1
ATOM 728 N N . GLU A 1 89 ? -11.556 -1.342 16.985 1.00 53.03 89 GLU A N 1
ATOM 729 C CA . GLU A 1 89 ? -12.060 -2.544 16.306 1.00 53.03 89 GLU A CA 1
ATOM 730 C C . GLU A 1 89 ? -11.626 -3.813 17.071 1.00 53.03 89 GLU A C 1
ATOM 732 O O . GLU A 1 89 ? -10.714 -4.536 16.662 1.00 53.03 89 GLU A O 1
ATOM 737 N N . ARG A 1 90 ? -12.247 -4.057 18.231 1.00 46.19 90 ARG A N 1
ATOM 738 C CA . ARG A 1 90 ? -12.162 -5.329 18.970 1.00 46.19 90 ARG A CA 1
ATOM 739 C C . ARG A 1 90 ? -13.393 -6.191 18.746 1.00 46.19 90 ARG A C 1
ATOM 741 O O . ARG A 1 90 ? -14.510 -5.633 18.789 1.00 46.19 90 ARG A O 1
#

InterPro domains:
  IPR035979 RNA-binding domain superfamily [SSF54928] (6-76)
  IPR039599 RNA-binding protein 48 [PTHR20957] (3-90)

Mean predicted aligned error: 9.74 Å

Nearest PDB structures (foldseek):
  7dvq-assembly1_I  TM=9.101E-01  e=2.121E-06  Homo sapiens
  4pkd-assembly1_B  TM=7.362E-01  e=6.187E-02  Sus scrofa
  3p6y-assembly4_P  TM=7.261E-01  e=3.205E-01  Homo sapiens
  7oqe-assembly1_F  TM=7.375E-01  e=4.836E-01  Saccharomyces cerevisiae
  7u8r-assembly1_a  TM=3.533E-01  e=7.004E+00  Sus scrofa

pLDDT: mean 72.43, std 13.69, range [46.19, 89.12]